Protein AF-A0A4D4KIH5-F1 (afdb_monomer)

Foldseek 3Di:
DDAPLLLLLLQVLQCLQCVVVDPALLRSLLQEAQDPPHDGSRHVVSLLVRLLVVQLVVVVVVPDDSVVSNCCCPVDCNVLQSLVVSCCPVQVVDLVSQLVVSLCSQDPDPDVVSVVVSLVSSCVRRNDVGDGLVRDDPVRSSSNSSSNSVNSNVVSVVSVVVSVVVVVVVVVD

Sequence (173 aa):
MGGWGGDIITLYGEWRRDSDSYSSGYTYCEDKFAKIGVDSTFGFNDLLEDADGYLISERVRGGQDIVTAVRNHYRGSGGLTRIGDFLTKRFSGLASTATDMARNMLTMSDDPTIALGRAKLIYGIAGYDTLLPEMLPADKLTEFCRGFADSLLARAGQEGLKKATYLANQRRT

pLDDT: mean 92.87, std 8.28, range [51.84, 98.81]

Solvent-accessible surface area (backbone atoms only — not comparable to full-atom values): 9066 Å² total; per-residue (Å²): 131,67,55,66,66,33,28,54,42,36,34,51,14,47,45,62,58,48,40,94,81,44,98,40,45,26,59,44,21,62,65,29,48,46,24,84,96,39,88,45,73,31,19,39,64,54,53,49,51,32,22,48,51,50,56,34,49,54,39,34,76,71,70,42,54,67,70,57,28,50,49,51,38,65,74,48,69,40,74,57,41,36,55,44,50,32,40,35,72,76,27,73,65,37,50,67,50,34,18,53,52,46,45,44,66,58,55,55,65,90,46,65,67,57,39,52,51,49,52,52,46,23,32,72,64,37,38,84,88,52,80,51,64,79,71,46,60,71,65,58,50,46,38,25,24,41,17,46,17,53,38,53,53,50,51,23,52,51,41,49,54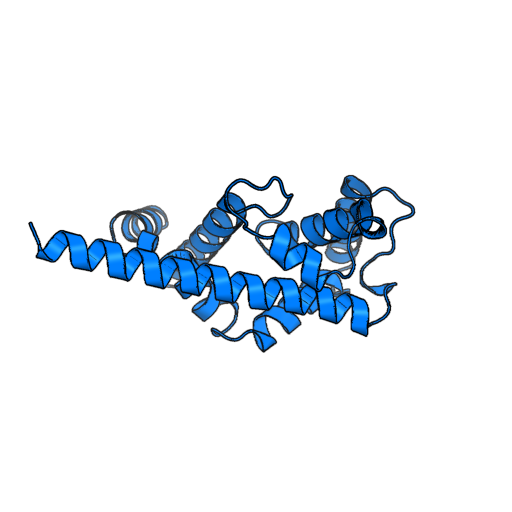,51,41,52,52,54,57,55,54,65,74,74,111

Secondary structure (DSSP, 8-state):
--THHHHHHHHHHHHHHHGGG-S-HHHHHHHHTT-TT---TT-HHHHHHHHHHHHHHHHHHTT--HHHHHHHHHHSGGGGTHHHHHHHHHHTT-HHHHHHHHHHHHH--SSHHHHHHHHHHHHHHH-TTSPPGGGS-HHHHHHHHHHHHHHHHHHHHHHHHHHHHHHHHHT--

InterPro domains:
  IPR059823 YkzU-like domain [PF27189] (1-159)

Mean predicted aligned error: 4.14 Å

Nearest PDB structures (foldseek):
  3k9i-assembly1_A-2  TM=2.296E-01  e=5.239E+00  Halalkalibacterium halodurans

Structure (mmCIF, N/CA/C/O backbone):
data_AF-A0A4D4KIH5-F1
#
_entry.id   AF-A0A4D4KIH5-F1
#
loop_
_atom_site.group_PDB
_atom_site.id
_atom_site.type_symbol
_atom_site.label_atom_id
_atom_site.label_alt_id
_atom_site.label_comp_id
_atom_site.label_asym_id
_atom_site.label_entity_id
_atom_site.label_seq_id
_atom_site.pdbx_PDB_ins_code
_atom_site.Cartn_x
_atom_site.Cartn_y
_atom_site.Cartn_z
_atom_site.occupancy
_atom_site.B_iso_or_equiv
_atom_site.auth_seq_id
_atom_site.auth_comp_id
_atom_site.auth_asym_id
_atom_site.auth_atom_id
_atom_site.pdbx_PDB_model_num
ATOM 1 N N . MET A 1 1 ? 11.171 -7.269 8.419 1.00 53.88 1 MET A N 1
ATOM 2 C CA . MET A 1 1 ? 10.121 -6.464 7.762 1.00 53.88 1 MET A CA 1
ATOM 3 C C . MET A 1 1 ? 8.859 -7.297 7.718 1.00 53.88 1 MET A C 1
ATOM 5 O O . MET A 1 1 ? 8.983 -8.495 7.505 1.00 53.88 1 MET A O 1
ATOM 9 N N . GLY A 1 2 ? 7.707 -6.704 8.011 1.00 70.00 2 GLY A N 1
ATOM 10 C CA . GLY A 1 2 ? 6.413 -7.386 8.055 1.00 70.00 2 GLY A CA 1
ATOM 11 C C . GLY A 1 2 ? 5.270 -6.375 7.970 1.00 70.00 2 GLY A C 1
ATOM 12 O O . GLY A 1 2 ? 5.502 -5.180 8.185 1.00 70.00 2 GLY A O 1
ATOM 13 N N . GLY A 1 3 ? 4.081 -6.866 7.627 1.00 90.19 3 GLY A N 1
ATOM 14 C CA . GLY A 1 3 ? 2.914 -6.068 7.255 1.00 90.19 3 GLY A CA 1
ATOM 15 C C . GLY A 1 3 ? 3.125 -5.241 5.983 1.00 90.19 3 GLY A C 1
ATOM 16 O O . GLY A 1 3 ? 4.080 -5.491 5.247 1.00 90.19 3 GLY A O 1
ATOM 17 N N . TRP A 1 4 ? 2.342 -4.173 5.806 1.00 95.69 4 TRP A N 1
ATOM 18 C CA . TRP A 1 4 ? 2.236 -3.408 4.548 1.00 95.69 4 TRP A CA 1
ATOM 19 C C . TRP A 1 4 ? 3.567 -2.999 3.915 1.00 95.69 4 TRP A C 1
ATOM 21 O O . TRP A 1 4 ? 3.686 -2.890 2.696 1.00 95.69 4 TRP A O 1
ATOM 31 N N . GLY A 1 5 ? 4.580 -2.729 4.746 1.00 95.31 5 GLY A N 1
ATOM 32 C CA . GLY A 1 5 ? 5.910 -2.353 4.281 1.00 95.31 5 GLY A CA 1
ATOM 33 C C . GLY A 1 5 ? 6.683 -3.522 3.666 1.00 95.31 5 GLY A C 1
ATOM 34 O O . GLY A 1 5 ? 7.439 -3.324 2.724 1.00 95.31 5 GLY A O 1
ATOM 35 N N . GLY A 1 6 ? 6.493 -4.738 4.178 1.00 96.00 6 GLY A N 1
ATOM 36 C CA . GLY A 1 6 ? 6.977 -5.962 3.545 1.00 96.00 6 GLY A CA 1
ATOM 37 C C . GLY A 1 6 ? 6.173 -6.304 2.293 1.00 96.00 6 GLY A C 1
ATOM 38 O O . GLY A 1 6 ? 6.772 -6.609 1.265 1.00 96.00 6 GLY A O 1
ATOM 39 N N . ASP A 1 7 ? 4.851 -6.165 2.350 1.00 97.56 7 ASP A N 1
ATOM 40 C CA . ASP A 1 7 ? 3.975 -6.567 1.246 1.00 97.56 7 ASP A CA 1
ATOM 41 C C . ASP A 1 7 ? 4.114 -5.648 0.024 1.00 97.56 7 ASP A C 1
ATOM 43 O O . ASP A 1 7 ? 4.100 -6.103 -1.117 1.00 97.56 7 ASP A O 1
ATOM 47 N N . ILE A 1 8 ? 4.385 -4.352 0.219 1.00 98.06 8 ILE A N 1
ATOM 48 C CA . ILE A 1 8 ? 4.721 -3.470 -0.909 1.00 98.06 8 ILE A CA 1
ATOM 49 C C . ILE A 1 8 ? 6.084 -3.807 -1.538 1.00 98.06 8 ILE A C 1
ATOM 51 O O . ILE A 1 8 ? 6.269 -3.625 -2.741 1.00 98.06 8 ILE A O 1
ATOM 55 N N . ILE A 1 9 ? 7.039 -4.320 -0.753 1.00 98.19 9 ILE A N 1
ATOM 56 C CA . ILE A 1 9 ? 8.345 -4.768 -1.260 1.00 98.19 9 ILE A CA 1
ATOM 57 C C . ILE A 1 9 ? 8.183 -6.048 -2.084 1.00 98.19 9 ILE A C 1
ATOM 59 O O . ILE A 1 9 ? 8.779 -6.162 -3.157 1.00 98.19 9 ILE A O 1
ATOM 63 N N . THR A 1 10 ? 7.384 -7.006 -1.608 1.00 97.88 10 THR A N 1
ATOM 64 C CA . THR A 1 10 ? 7.116 -8.241 -2.356 1.00 97.88 10 THR A CA 1
ATOM 65 C C . THR A 1 10 ? 6.300 -7.948 -3.610 1.00 97.88 10 THR A C 1
ATOM 67 O O . THR A 1 10 ? 6.662 -8.465 -4.662 1.00 97.88 10 THR A O 1
ATOM 70 N N . LEU A 1 11 ? 5.314 -7.041 -3.549 1.00 98.56 11 LEU A N 1
ATOM 71 C CA . LEU A 1 11 ? 4.543 -6.589 -4.715 1.00 98.56 11 LEU A CA 1
ATOM 72 C C . LEU A 1 11 ? 5.429 -5.896 -5.754 1.00 98.56 11 LEU A C 1
ATOM 74 O O . LEU A 1 11 ? 5.260 -6.106 -6.952 1.00 98.56 11 LEU A O 1
ATOM 78 N N . TYR A 1 12 ? 6.393 -5.082 -5.315 1.00 98.62 12 TYR A N 1
ATOM 79 C CA . TYR A 1 12 ? 7.391 -4.513 -6.218 1.00 98.62 12 TYR A CA 1
ATOM 80 C C . TYR A 1 12 ? 8.199 -5.618 -6.907 1.00 98.62 12 TYR A C 1
ATOM 82 O O . TYR A 1 12 ? 8.372 -5.578 -8.124 1.00 98.62 12 TYR A O 1
ATOM 90 N N . GLY A 1 13 ? 8.669 -6.616 -6.151 1.00 98.25 13 GLY A N 1
ATOM 91 C CA . GLY A 1 13 ? 9.338 -7.784 -6.724 1.00 98.25 13 GLY A CA 1
ATOM 92 C C . GLY A 1 13 ? 8.447 -8.503 -7.739 1.00 98.25 13 GLY A C 1
ATOM 93 O O . GLY A 1 13 ? 8.884 -8.787 -8.850 1.00 98.25 13 GLY A O 1
ATOM 94 N N . GLU A 1 14 ? 7.177 -8.717 -7.399 1.00 98.25 14 GLU A N 1
ATOM 95 C CA . GLU A 1 14 ? 6.178 -9.341 -8.268 1.00 98.25 14 GLU A CA 1
ATOM 96 C C . GLU A 1 14 ? 6.027 -8.568 -9.588 1.00 98.25 14 GLU A C 1
ATOM 98 O O . GLU A 1 14 ? 6.131 -9.145 -10.670 1.00 98.25 14 GLU A O 1
ATOM 103 N N . TRP A 1 15 ? 5.913 -7.238 -9.508 1.00 98.50 15 TRP A N 1
ATOM 104 C CA . TRP A 1 15 ? 5.883 -6.365 -10.678 1.00 98.50 15 TRP A CA 1
ATOM 105 C C . TRP A 1 15 ? 7.145 -6.492 -11.527 1.00 98.50 15 TRP A C 1
ATOM 107 O O . TRP A 1 15 ? 7.050 -6.560 -12.750 1.00 98.50 15 TRP A O 1
ATOM 117 N N . ARG A 1 16 ? 8.335 -6.521 -10.916 1.00 97.69 16 ARG A N 1
ATOM 118 C CA . ARG A 1 16 ? 9.585 -6.645 -11.676 1.00 97.69 16 ARG A CA 1
ATOM 119 C C . ARG A 1 16 ? 9.674 -7.973 -12.418 1.00 97.69 16 ARG A C 1
ATOM 121 O O . ARG A 1 16 ? 10.056 -7.958 -13.588 1.00 97.69 16 ARG A O 1
ATOM 128 N N . ARG A 1 17 ? 9.271 -9.072 -11.774 1.00 97.19 17 ARG A N 1
ATOM 129 C CA . ARG A 1 17 ? 9.182 -10.405 -12.390 1.00 97.19 17 ARG A CA 1
ATOM 130 C C . ARG A 1 17 ? 8.258 -10.397 -13.608 1.00 97.19 17 ARG A C 1
ATOM 132 O O . ARG A 1 17 ? 8.594 -10.974 -14.634 1.00 97.19 17 ARG A O 1
ATOM 139 N N . ASP A 1 18 ? 7.127 -9.708 -13.499 1.00 96.88 18 ASP A N 1
ATOM 140 C CA . ASP A 1 18 ? 6.080 -9.707 -14.523 1.00 96.88 18 ASP A CA 1
ATOM 141 C C . ASP A 1 18 ? 6.207 -8.527 -15.514 1.00 96.88 18 ASP A C 1
ATOM 143 O O . ASP A 1 18 ? 5.351 -8.350 -16.381 1.00 96.88 18 ASP A O 1
ATOM 147 N N . SER A 1 19 ? 7.251 -7.695 -15.392 1.00 92.25 19 SER A N 1
ATOM 148 C CA . SER A 1 19 ? 7.288 -6.353 -15.999 1.00 92.25 19 SER A CA 1
ATOM 149 C C . SER A 1 19 ? 7.206 -6.330 -17.526 1.00 92.25 19 SER A C 1
ATOM 151 O O . SER A 1 19 ? 6.657 -5.378 -18.073 1.00 92.25 19 SER A O 1
ATOM 153 N N . ASP A 1 20 ? 7.641 -7.390 -18.209 1.00 92.50 20 ASP A N 1
ATOM 154 C CA . ASP A 1 20 ? 7.524 -7.523 -19.669 1.00 92.50 20 ASP A CA 1
ATOM 155 C C . ASP A 1 20 ? 6.065 -7.631 -20.150 1.00 92.50 20 ASP A C 1
ATOM 157 O O . ASP A 1 20 ? 5.766 -7.359 -21.312 1.00 92.50 20 ASP A O 1
ATOM 161 N N . SER A 1 21 ? 5.141 -8.017 -19.262 1.00 94.62 21 SER A N 1
ATOM 162 C CA . SER A 1 21 ? 3.712 -8.183 -19.569 1.00 94.62 21 SER A CA 1
ATOM 163 C C . SER A 1 21 ? 2.850 -6.992 -19.144 1.00 94.62 21 SER A C 1
ATOM 165 O O . SER A 1 21 ? 1.635 -7.021 -19.338 1.00 94.62 21 SER A O 1
ATOM 167 N N . TYR A 1 22 ? 3.446 -5.943 -18.567 1.00 94.06 22 TYR A N 1
ATOM 168 C CA . TYR A 1 22 ? 2.717 -4.795 -18.031 1.00 94.06 22 TYR A CA 1
ATOM 169 C C . TYR A 1 22 ? 3.281 -3.473 -18.543 1.00 94.06 22 TYR A C 1
ATOM 171 O O . TYR A 1 22 ? 4.478 -3.211 -18.497 1.00 94.06 22 TYR A O 1
ATOM 179 N N . SER A 1 23 ? 2.389 -2.581 -18.970 1.00 91.62 23 SER A N 1
ATOM 180 C CA . SER A 1 23 ? 2.746 -1.273 -19.532 1.00 91.62 23 SER A CA 1
ATOM 181 C C . SER A 1 23 ? 3.416 -0.324 -18.535 1.00 91.62 23 SER A C 1
ATOM 183 O O . SER A 1 23 ? 4.142 0.584 -18.939 1.00 91.62 23 SER A O 1
ATOM 185 N N . SER A 1 24 ? 3.147 -0.482 -17.237 1.00 96.56 24 SER A N 1
ATOM 186 C CA . SER A 1 24 ? 3.731 0.336 -16.172 1.00 96.56 24 SER A CA 1
ATOM 187 C C . SER A 1 24 ? 3.543 -0.315 -14.801 1.00 96.56 24 SER A C 1
ATOM 189 O O . SER A 1 24 ? 2.687 -1.184 -14.626 1.00 96.56 24 SER A O 1
ATOM 191 N N . GLY A 1 25 ? 4.292 0.160 -13.801 1.00 97.75 25 GLY A N 1
ATOM 192 C CA . GLY A 1 25 ? 4.047 -0.209 -12.404 1.00 97.75 25 GLY A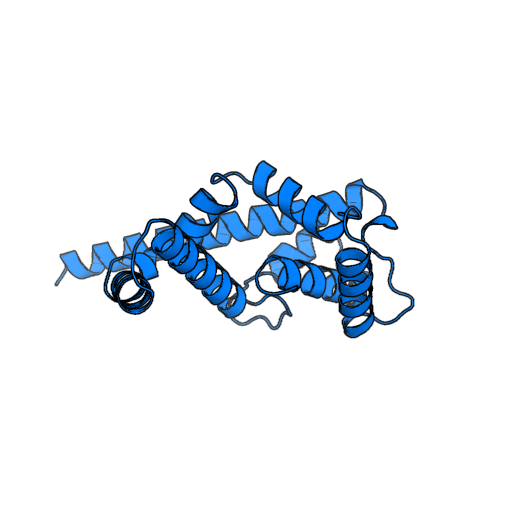 CA 1
ATOM 193 C C . GLY A 1 25 ? 2.713 0.315 -11.871 1.00 97.75 25 GLY A C 1
ATOM 194 O O . GLY A 1 25 ? 2.134 -0.299 -10.982 1.00 97.75 25 GLY A O 1
ATOM 195 N N . TYR A 1 26 ? 2.191 1.406 -12.443 1.00 98.62 26 TYR A N 1
ATOM 196 C CA . TYR A 1 26 ? 0.868 1.920 -12.093 1.00 98.62 26 TYR A CA 1
ATOM 197 C C . TYR A 1 26 ? -0.224 0.902 -12.439 1.00 98.62 26 TYR A C 1
ATOM 199 O O . TYR A 1 26 ? -0.978 0.476 -11.567 1.00 98.62 26 TYR A O 1
ATOM 207 N N . THR A 1 27 ? -0.235 0.455 -13.700 1.00 98.06 27 THR A N 1
ATOM 208 C CA . THR A 1 27 ? -1.167 -0.562 -14.211 1.00 98.06 27 THR A CA 1
ATOM 209 C C . THR A 1 27 ? -1.059 -1.860 -13.413 1.00 98.06 27 THR A C 1
ATOM 211 O O . THR A 1 27 ? -2.072 -2.453 -13.059 1.00 98.06 27 THR A O 1
ATOM 214 N N . TYR A 1 28 ? 0.165 -2.267 -13.057 1.00 98.38 28 TYR A N 1
ATOM 215 C CA . TYR A 1 28 ? 0.373 -3.457 -12.234 1.00 98.38 28 TYR A CA 1
ATOM 216 C C . TYR A 1 28 ? -0.347 -3.358 -10.884 1.00 98.38 28 TYR A C 1
ATOM 218 O O . TYR A 1 28 ? -1.073 -4.272 -10.499 1.00 98.38 28 TYR A O 1
ATOM 226 N N . CYS A 1 29 ? -0.203 -2.233 -10.179 1.00 98.56 29 CYS A N 1
ATOM 227 C CA . CYS A 1 29 ? -0.902 -2.010 -8.916 1.00 98.56 29 CYS A CA 1
ATOM 228 C C . CYS A 1 29 ? -2.431 -2.024 -9.088 1.00 98.56 29 CYS A C 1
ATOM 230 O O . CYS A 1 29 ? -3.117 -2.647 -8.282 1.00 98.56 29 CYS A O 1
ATOM 232 N N . GLU A 1 30 ? -2.984 -1.409 -10.137 1.00 97.81 30 GLU A N 1
ATOM 233 C CA . GLU A 1 30 ? -4.440 -1.426 -10.371 1.00 97.81 30 GLU A CA 1
ATOM 234 C C . GLU A 1 30 ? -5.014 -2.843 -10.539 1.00 97.81 30 GLU A C 1
ATOM 236 O O . GLU A 1 30 ? -6.120 -3.147 -10.052 1.00 97.81 30 GLU A O 1
ATOM 241 N N . ASP A 1 31 ? -4.247 -3.704 -11.208 1.00 97.62 31 ASP A N 1
ATOM 242 C CA . ASP A 1 31 ? -4.642 -5.067 -11.546 1.00 97.62 31 ASP A CA 1
ATOM 243 C C . ASP A 1 31 ? -4.390 -6.061 -10.410 1.00 97.62 31 ASP A C 1
ATOM 245 O O . ASP A 1 31 ? -5.194 -6.977 -10.214 1.00 97.62 31 ASP A O 1
ATOM 249 N N . LYS A 1 32 ? -3.306 -5.880 -9.648 1.00 98.06 32 LYS A N 1
ATOM 250 C CA . LYS A 1 32 ? -2.806 -6.871 -8.684 1.00 98.06 32 LYS A CA 1
ATOM 251 C C . LYS A 1 32 ? -2.998 -6.473 -7.225 1.00 98.06 32 LYS A C 1
ATOM 253 O O . LYS A 1 32 ? -3.441 -7.301 -6.430 1.00 98.06 32 LYS A O 1
ATOM 258 N N . PHE A 1 33 ? -2.738 -5.215 -6.861 1.00 98.31 33 PHE A N 1
ATOM 259 C CA . PHE A 1 33 ? -2.753 -4.806 -5.456 1.00 98.31 33 PHE A CA 1
ATOM 260 C C . PHE A 1 33 ? -4.159 -4.889 -4.858 1.00 98.31 33 PHE A C 1
ATOM 262 O O . PHE A 1 33 ? -5.116 -4.246 -5.321 1.00 98.31 33 PHE A O 1
ATOM 269 N N . ALA A 1 34 ? -4.270 -5.683 -3.791 1.00 97.00 34 ALA A N 1
ATOM 270 C CA . ALA A 1 34 ? -5.478 -5.863 -3.000 1.00 97.00 34 ALA A CA 1
ATOM 271 C C . ALA A 1 34 ? -6.743 -6.078 -3.851 1.00 97.00 34 ALA A C 1
ATOM 273 O O . ALA A 1 34 ? -7.830 -5.586 -3.527 1.00 97.00 34 ALA A O 1
ATOM 274 N N . LYS A 1 35 ? -6.612 -6.743 -5.002 1.00 94.69 35 LYS A N 1
ATOM 275 C CA . LYS A 1 35 ? -7.721 -6.994 -5.919 1.00 94.69 35 LYS A CA 1
ATOM 276 C C . LYS A 1 35 ? -8.386 -8.315 -5.534 1.00 94.69 35 LYS A C 1
ATOM 278 O O . LYS A 1 35 ? -7.738 -9.346 -5.400 1.00 94.69 35 LYS A O 1
ATOM 283 N N . ILE A 1 36 ? -9.700 -8.286 -5.317 1.00 90.00 36 ILE A N 1
ATOM 284 C CA . ILE A 1 36 ? -10.448 -9.479 -4.897 1.00 90.00 36 ILE A CA 1
ATOM 285 C C . ILE A 1 36 ? -10.405 -10.529 -6.011 1.00 90.00 36 ILE A C 1
ATOM 287 O O . ILE A 1 36 ? -10.754 -10.229 -7.151 1.00 90.00 36 ILE A O 1
ATOM 291 N N . GLY A 1 37 ? -10.034 -11.760 -5.653 1.00 90.88 37 GLY A N 1
ATOM 292 C CA . GLY A 1 37 ? -9.982 -12.894 -6.580 1.00 90.88 37 GLY A CA 1
ATOM 293 C C . GLY A 1 37 ? -8.761 -12.905 -7.501 1.00 90.88 37 GLY A C 1
ATOM 294 O O . GLY A 1 37 ? -8.712 -13.732 -8.407 1.00 90.88 37 GLY A O 1
ATOM 295 N N . VAL A 1 38 ? -7.796 -12.011 -7.281 1.00 95.69 38 VAL A N 1
ATOM 296 C CA . VAL A 1 38 ? -6.523 -11.988 -8.004 1.00 95.69 38 VAL A CA 1
ATOM 297 C C . VAL A 1 38 ? -5.415 -12.442 -7.068 1.00 95.69 38 VAL A C 1
ATOM 299 O O . VAL A 1 38 ? -5.326 -11.970 -5.936 1.00 95.69 38 VAL A O 1
ATOM 302 N N . ASP A 1 39 ? -4.586 -13.359 -7.557 1.00 95.38 39 ASP A N 1
ATOM 303 C CA . ASP A 1 39 ? -3.384 -13.800 -6.857 1.00 95.38 39 ASP A CA 1
ATOM 304 C C . ASP A 1 39 ? -2.285 -12.732 -6.963 1.00 95.38 39 ASP A C 1
ATOM 306 O O . ASP A 1 39 ? -1.967 -12.254 -8.063 1.00 95.38 39 ASP A O 1
ATOM 310 N N . SER A 1 40 ? -1.760 -12.330 -5.808 1.00 97.44 40 SER A N 1
ATOM 311 C CA . SER A 1 40 ? -0.699 -11.336 -5.658 1.00 97.44 40 SER A CA 1
ATOM 312 C C . SER A 1 40 ? -0.027 -11.494 -4.299 1.00 97.44 40 SER A C 1
ATOM 314 O O . SER A 1 40 ? -0.668 -11.893 -3.328 1.00 97.44 40 SER A O 1
ATOM 316 N N . THR A 1 41 ? 1.248 -11.116 -4.209 1.00 97.50 41 THR A N 1
ATOM 317 C CA . THR A 1 41 ? 1.986 -11.086 -2.939 1.00 97.50 41 THR A CA 1
ATOM 318 C C . THR A 1 41 ? 1.511 -9.992 -1.984 1.00 97.50 41 THR A C 1
ATOM 320 O O . THR A 1 41 ? 1.941 -9.982 -0.838 1.00 97.50 41 THR A O 1
ATOM 323 N N . PHE A 1 42 ? 0.684 -9.055 -2.460 1.00 97.81 42 PHE A N 1
ATOM 324 C CA . PHE A 1 42 ? -0.033 -8.093 -1.625 1.00 97.81 42 PHE A CA 1
ATOM 325 C C . PHE A 1 42 ? -1.523 -8.122 -1.982 1.00 97.81 42 PHE A C 1
ATOM 327 O O . PHE A 1 42 ? -2.074 -7.219 -2.629 1.00 97.81 42 PHE A O 1
ATOM 334 N N . GLY A 1 43 ? -2.162 -9.224 -1.601 1.00 97.50 43 GLY A N 1
ATOM 335 C CA . GLY A 1 43 ? -3.553 -9.525 -1.880 1.00 97.50 43 GLY A CA 1
ATOM 336 C C . GLY A 1 43 ? -4.531 -8.761 -0.990 1.00 97.50 43 GLY A C 1
ATOM 337 O O . GLY A 1 43 ? -4.182 -7.950 -0.132 1.00 97.50 43 GLY A O 1
ATOM 338 N N . PHE A 1 44 ? -5.827 -8.995 -1.225 1.00 96.19 44 PHE A N 1
ATOM 339 C CA . PHE A 1 44 ? -6.874 -8.283 -0.487 1.00 96.19 44 PHE A CA 1
ATOM 340 C C . PHE A 1 44 ? -6.877 -8.644 1.001 1.00 96.19 44 PHE A C 1
ATOM 342 O O . PHE A 1 44 ? -7.062 -7.754 1.821 1.00 96.19 44 PHE A O 1
ATOM 349 N N . ASN A 1 45 ? -6.663 -9.918 1.347 1.00 95.31 45 ASN A N 1
ATOM 350 C CA . ASN A 1 45 ? -6.625 -10.351 2.745 1.00 95.31 45 ASN A CA 1
ATOM 351 C C . ASN A 1 45 ? -5.431 -9.744 3.486 1.00 95.31 45 ASN A C 1
ATOM 353 O O . ASN A 1 45 ? -5.633 -9.249 4.589 1.00 95.31 45 ASN A O 1
ATOM 357 N N . ASP A 1 46 ? -4.259 -9.674 2.850 1.00 97.06 46 ASP A N 1
ATOM 358 C CA . ASP A 1 46 ? -3.067 -9.039 3.426 1.00 97.06 46 ASP A CA 1
ATOM 359 C C . ASP A 1 46 ? -3.347 -7.566 3.767 1.00 97.06 46 ASP A C 1
ATOM 361 O O . ASP A 1 46 ? -3.090 -7.119 4.881 1.00 97.06 46 ASP A O 1
ATOM 365 N N . LEU A 1 47 ? -4.020 -6.824 2.871 1.00 97.38 47 LEU A N 1
ATOM 366 C CA . LEU A 1 47 ? -4.448 -5.449 3.162 1.00 97.38 47 LEU A CA 1
ATOM 367 C C . LEU A 1 47 ? -5.398 -5.361 4.373 1.00 97.38 47 LEU A C 1
ATOM 369 O O . LEU A 1 47 ? -5.326 -4.393 5.133 1.00 97.38 47 LEU A O 1
ATOM 373 N N . LEU A 1 48 ? -6.313 -6.322 4.553 1.00 95.19 48 LEU A N 1
ATOM 374 C CA . LEU A 1 48 ? -7.182 -6.338 5.737 1.00 95.19 48 LEU A CA 1
ATOM 375 C C . LEU A 1 48 ? -6.370 -6.625 7.002 1.00 95.19 48 LEU A C 1
ATOM 377 O O . LEU A 1 48 ? -6.566 -5.942 8.003 1.00 95.19 48 LEU A O 1
ATOM 381 N N . GLU A 1 49 ? -5.463 -7.600 6.951 1.00 95.44 49 GLU A N 1
ATOM 382 C CA . GLU A 1 49 ? -4.59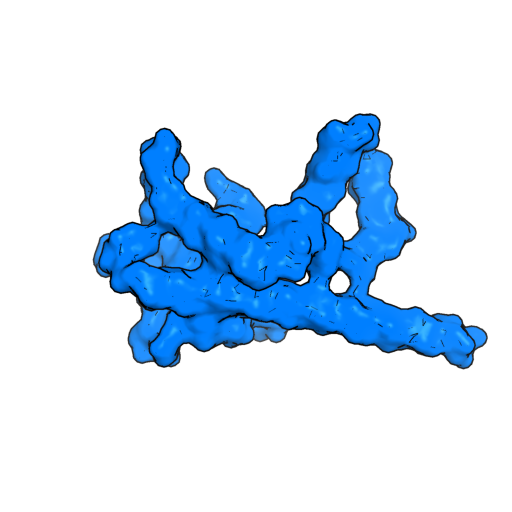6 -7.977 8.069 1.00 95.44 49 GLU A CA 1
ATOM 383 C C . GLU A 1 49 ? -3.694 -6.814 8.498 1.00 95.44 49 GLU A C 1
ATOM 385 O O . GLU A 1 49 ? -3.585 -6.517 9.690 1.00 95.44 49 GLU A O 1
ATOM 390 N N . ASP A 1 50 ? -3.138 -6.083 7.536 1.00 97.06 50 ASP A N 1
ATOM 391 C CA . ASP A 1 50 ? -2.357 -4.872 7.764 1.00 97.06 50 ASP A CA 1
ATOM 392 C C . ASP A 1 50 ? -3.159 -3.744 8.395 1.00 97.06 50 ASP A C 1
ATOM 394 O O . ASP A 1 50 ? -2.713 -3.105 9.358 1.00 97.06 50 ASP A O 1
ATOM 398 N N . ALA A 1 51 ? -4.347 -3.483 7.845 1.00 96.31 51 ALA A N 1
ATOM 399 C CA . ALA A 1 51 ? -5.242 -2.459 8.351 1.00 96.31 51 ALA A CA 1
ATOM 400 C C . ALA A 1 51 ? -5.649 -2.772 9.795 1.00 96.31 51 ALA A C 1
ATOM 402 O O . ALA A 1 51 ? -5.545 -1.913 10.675 1.00 96.31 51 ALA A O 1
ATOM 403 N N . ASP A 1 52 ? -6.058 -4.011 10.058 1.00 94.94 52 ASP A N 1
ATOM 404 C CA . ASP A 1 52 ? -6.486 -4.466 11.376 1.00 94.94 52 ASP A CA 1
ATOM 405 C C . ASP A 1 52 ? -5.324 -4.426 12.366 1.00 94.94 52 ASP A C 1
ATOM 407 O O . ASP A 1 52 ? -5.459 -3.852 13.452 1.00 94.94 52 ASP A O 1
ATOM 411 N N . GLY A 1 53 ? -4.165 -4.961 11.973 1.00 94.94 53 GLY A N 1
ATOM 412 C CA . GLY A 1 53 ? -2.940 -4.954 12.764 1.00 94.94 53 GLY A CA 1
ATOM 413 C C . GLY A 1 53 ? -2.559 -3.540 13.185 1.00 94.94 53 GLY A C 1
ATOM 414 O O . GLY A 1 53 ? -2.449 -3.261 14.381 1.00 94.94 53 GLY A O 1
ATOM 415 N N . TYR A 1 54 ? -2.466 -2.611 12.231 1.00 95.75 54 TYR A N 1
ATOM 416 C CA . TYR A 1 54 ? -2.168 -1.211 12.524 1.00 95.75 54 TYR A CA 1
ATOM 417 C C . TYR A 1 54 ? -3.214 -0.581 13.453 1.00 95.75 54 TYR A C 1
ATOM 419 O O . TYR A 1 54 ? -2.871 0.018 14.473 1.00 95.75 54 TYR A O 1
ATOM 427 N N . LEU A 1 55 ? -4.505 -0.725 13.145 1.00 94.88 55 LEU A N 1
ATOM 428 C CA . LEU A 1 55 ? -5.575 -0.091 13.916 1.00 94.88 55 LEU A CA 1
ATOM 429 C C . LEU A 1 55 ? -5.696 -0.651 15.339 1.00 94.88 55 LEU A C 1
ATOM 431 O O . LEU A 1 55 ? -6.071 0.084 16.258 1.00 94.88 55 LEU A O 1
ATOM 435 N N . ILE A 1 56 ? -5.434 -1.941 15.539 1.00 94.62 56 ILE A N 1
ATOM 436 C CA . ILE A 1 56 ? -5.385 -2.565 16.865 1.00 94.62 56 ILE A CA 1
ATOM 437 C C . ILE A 1 56 ? -4.153 -2.062 17.619 1.00 94.62 56 ILE A C 1
ATOM 439 O O . ILE A 1 56 ? -4.292 -1.618 18.760 1.00 94.62 56 ILE A O 1
ATOM 443 N N . SER A 1 57 ? -2.979 -2.034 16.981 1.00 94.69 57 SER A N 1
ATOM 444 C CA . SER A 1 57 ? -1.754 -1.500 17.582 1.00 94.69 57 SER A CA 1
ATOM 445 C C . SER A 1 57 ? -1.904 -0.042 18.019 1.00 94.69 57 SER A C 1
ATOM 447 O O . SER A 1 57 ? -1.486 0.300 19.123 1.00 94.69 57 SER A O 1
ATOM 449 N N . GLU A 1 58 ? -2.566 0.808 17.229 1.00 94.88 58 GLU A N 1
ATOM 450 C CA . GLU A 1 58 ? -2.846 2.201 17.609 1.00 94.88 58 GLU A CA 1
ATOM 451 C C . GLU A 1 58 ? -3.699 2.302 18.882 1.00 94.88 58 GLU A C 1
ATOM 453 O O . GLU A 1 58 ? -3.449 3.155 19.734 1.00 94.88 58 GLU A O 1
ATOM 458 N N . ARG A 1 59 ? -4.696 1.422 19.043 1.00 93.56 59 ARG A N 1
ATOM 459 C CA . ARG A 1 59 ? -5.537 1.378 20.250 1.00 93.56 59 ARG A CA 1
ATOM 460 C C . ARG A 1 59 ? -4.749 0.925 21.474 1.00 93.56 59 ARG A C 1
ATOM 462 O O . ARG A 1 59 ? -4.902 1.514 22.542 1.00 93.56 59 ARG A O 1
ATOM 469 N N . VAL A 1 60 ? -3.896 -0.086 21.309 1.00 96.56 60 VAL A N 1
ATOM 470 C CA . VAL A 1 60 ? -3.026 -0.580 22.384 1.00 96.56 60 VAL A CA 1
ATOM 471 C C . VAL A 1 60 ? -2.021 0.487 22.801 1.00 96.56 60 VAL A C 1
ATOM 473 O O . VAL A 1 60 ? -1.866 0.759 23.988 1.00 96.56 60 VAL A O 1
ATOM 476 N N . ARG A 1 61 ? -1.407 1.179 21.836 1.00 95.31 61 ARG A N 1
ATOM 477 C CA . ARG A 1 61 ? -0.524 2.322 22.104 1.00 95.31 61 ARG A CA 1
ATOM 478 C C . ARG A 1 61 ? -1.254 3.458 22.828 1.00 95.31 61 ARG A C 1
ATOM 480 O O . ARG A 1 61 ? -0.646 4.161 23.626 1.00 95.31 61 ARG A O 1
ATOM 487 N N . GLY A 1 62 ? -2.555 3.609 22.580 1.00 94.81 62 GLY A N 1
ATOM 488 C CA . GLY A 1 62 ? -3.449 4.516 23.303 1.00 94.81 62 GLY A CA 1
ATOM 489 C C . GLY A 1 62 ? -3.863 4.050 24.707 1.00 94.81 62 GLY A C 1
ATOM 490 O O . GLY A 1 62 ? -4.679 4.720 25.332 1.00 94.81 62 GLY A O 1
ATOM 491 N N . GLY A 1 63 ? -3.336 2.926 25.206 1.00 95.25 63 GLY A N 1
ATOM 492 C CA . GLY A 1 63 ? -3.545 2.443 26.574 1.00 95.25 63 GLY A CA 1
ATOM 493 C C . GLY A 1 63 ? -4.612 1.357 26.738 1.00 95.25 63 GLY A C 1
ATOM 494 O O . GLY A 1 63 ? -4.893 0.964 27.868 1.00 95.25 63 GLY A O 1
ATOM 495 N N . GLN A 1 64 ? -5.214 0.853 25.655 1.00 95.69 64 GLN A N 1
ATOM 496 C CA . GLN A 1 64 ? -6.096 -0.318 25.747 1.00 95.69 64 GLN A CA 1
ATOM 497 C C . GLN A 1 64 ? -5.282 -1.606 25.913 1.00 95.69 64 GLN A C 1
ATOM 499 O O . GLN A 1 64 ? -4.223 -1.763 25.308 1.00 95.69 64 GLN A O 1
ATOM 504 N N . ASP A 1 65 ? -5.799 -2.574 26.670 1.00 96.56 65 ASP A N 1
ATOM 505 C CA . ASP A 1 65 ? -5.248 -3.926 26.623 1.00 96.56 65 ASP A CA 1
ATOM 506 C C . ASP A 1 65 ? -5.567 -4.598 25.273 1.00 96.56 65 ASP A C 1
ATOM 508 O O . ASP A 1 65 ? -6.556 -4.272 24.605 1.00 96.56 65 ASP A O 1
ATOM 512 N N . ILE A 1 66 ? -4.728 -5.555 24.867 1.00 94.62 66 ILE A N 1
ATOM 513 C CA . ILE A 1 66 ? -4.836 -6.209 23.555 1.00 94.62 66 ILE A CA 1
ATOM 514 C C . ILE A 1 66 ? -6.168 -6.947 23.364 1.00 94.62 66 ILE A C 1
ATOM 516 O O . ILE A 1 66 ? -6.743 -6.900 22.277 1.00 94.62 66 ILE A O 1
ATOM 520 N N . VAL A 1 67 ? -6.706 -7.586 24.409 1.00 94.56 67 VAL A N 1
ATOM 521 C CA . VAL A 1 67 ? -7.956 -8.357 24.317 1.00 94.56 67 VAL A CA 1
ATOM 522 C C . VAL A 1 67 ? -9.132 -7.416 24.071 1.00 94.56 67 VAL A C 1
ATOM 524 O O . VAL A 1 67 ? -9.979 -7.683 23.215 1.00 94.56 67 VAL A O 1
ATOM 527 N N . THR A 1 68 ? -9.167 -6.291 24.781 1.00 92.44 68 THR A N 1
ATOM 528 C CA . THR A 1 68 ? -10.166 -5.240 24.590 1.00 92.44 68 THR A CA 1
ATOM 529 C C . THR A 1 68 ? -10.028 -4.577 23.225 1.00 92.44 68 THR A C 1
ATOM 531 O O . THR A 1 68 ? -11.037 -4.409 22.537 1.00 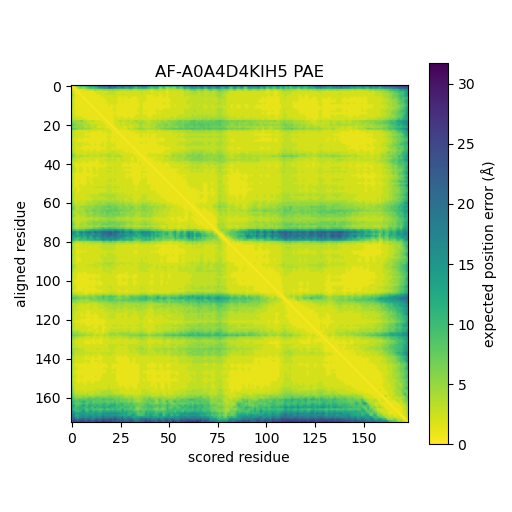92.44 68 THR A O 1
ATOM 534 N N . ALA A 1 69 ? -8.808 -4.252 22.787 1.00 92.56 69 ALA A N 1
ATOM 535 C CA . ALA A 1 69 ? -8.568 -3.634 21.484 1.00 92.56 69 ALA A CA 1
ATOM 536 C C . ALA A 1 69 ? -9.068 -4.524 20.332 1.00 92.56 69 ALA A C 1
ATOM 538 O O . ALA A 1 69 ? -9.826 -4.054 19.481 1.00 92.56 69 ALA A O 1
ATOM 539 N N . VAL A 1 70 ? -8.727 -5.818 20.354 1.00 91.81 70 VAL A N 1
ATOM 540 C CA . VAL A 1 70 ? -9.193 -6.818 19.377 1.00 91.81 70 VAL A CA 1
ATOM 541 C C . VAL A 1 70 ? -10.714 -6.957 19.419 1.00 91.81 70 VAL A C 1
ATOM 543 O O . VAL A 1 70 ? -11.384 -6.892 18.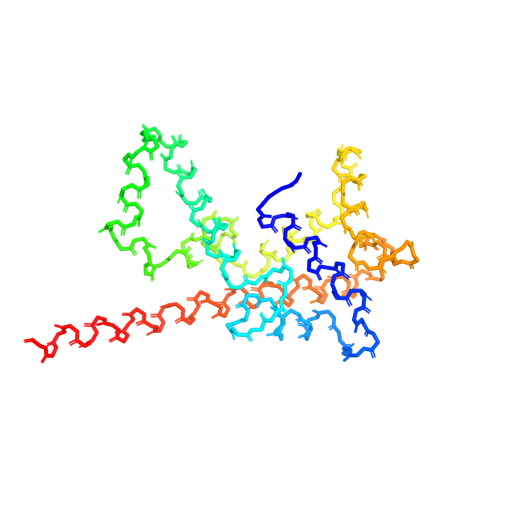387 1.00 91.81 70 VAL A O 1
ATOM 546 N N . ARG A 1 71 ? -11.296 -7.107 20.616 1.00 89.56 71 ARG A N 1
ATOM 547 C CA . ARG A 1 71 ? -12.747 -7.263 20.772 1.00 89.56 71 ARG A CA 1
ATOM 548 C C . ARG A 1 71 ? -13.505 -6.057 20.224 1.00 89.56 71 ARG A C 1
ATOM 550 O O . ARG A 1 71 ? -14.487 -6.241 19.509 1.00 89.56 71 ARG A O 1
ATOM 557 N N . ASN A 1 72 ? -13.056 -4.848 20.542 1.00 86.44 72 ASN A N 1
ATOM 558 C CA . ASN A 1 72 ? -13.679 -3.612 20.075 1.00 86.44 72 ASN A CA 1
ATOM 559 C C . ASN A 1 72 ? -13.535 -3.442 18.564 1.00 86.44 72 ASN A C 1
ATOM 561 O O . ASN A 1 72 ? -14.458 -2.956 17.910 1.00 86.44 72 ASN A O 1
ATOM 565 N N . HIS A 1 73 ? -12.395 -3.856 18.011 1.00 89.12 73 HIS A N 1
ATOM 566 C CA . HIS A 1 73 ? -12.147 -3.793 16.582 1.00 89.12 73 HIS A CA 1
ATOM 567 C C . HIS A 1 73 ? -13.142 -4.659 15.789 1.00 89.12 73 HIS A C 1
ATOM 569 O O . HIS A 1 73 ? -13.773 -4.155 14.861 1.00 89.12 73 HIS A O 1
ATOM 575 N N . TYR A 1 74 ? -13.365 -5.908 16.213 1.00 85.38 74 TYR A N 1
ATOM 576 C CA . TYR A 1 74 ? -14.227 -6.846 15.482 1.00 85.38 74 TYR A CA 1
ATOM 577 C C . TYR A 1 74 ? -15.715 -6.803 15.854 1.00 85.38 74 TYR A C 1
ATOM 579 O O . TYR A 1 74 ? -16.553 -7.086 15.003 1.00 85.38 74 TYR A O 1
ATOM 587 N N . ARG A 1 75 ? -16.078 -6.475 17.103 1.00 79.81 75 ARG A N 1
ATOM 588 C CA . ARG A 1 75 ? -17.495 -6.404 17.527 1.00 79.81 75 ARG A CA 1
ATOM 589 C C . ARG A 1 75 ? -18.149 -5.047 17.258 1.00 79.81 75 ARG A C 1
ATOM 591 O O . ARG A 1 75 ? -19.370 -4.948 17.318 1.00 79.81 75 ARG A O 1
ATOM 598 N N . GLY A 1 76 ? -17.352 -4.005 17.025 1.00 67.56 76 GLY A N 1
ATOM 599 C CA . GLY A 1 76 ? -17.841 -2.671 16.686 1.00 67.56 76 GLY A CA 1
ATOM 600 C C . GLY A 1 76 ? -18.063 -2.484 15.183 1.00 67.56 76 GLY A C 1
ATOM 601 O O . GLY A 1 76 ? -18.160 -3.431 14.411 1.00 67.56 76 GLY A O 1
ATOM 602 N N . SER A 1 77 ? -18.081 -1.227 14.744 1.00 66.38 77 SER A N 1
ATOM 603 C CA . SER A 1 77 ? -18.098 -0.859 13.322 1.00 66.38 77 SER A CA 1
ATOM 604 C C . SER A 1 77 ? -16.735 -0.985 12.633 1.00 66.38 77 SER A C 1
ATOM 606 O O . SER A 1 77 ? -16.660 -0.744 11.430 1.00 66.38 77 SER A O 1
ATOM 608 N N . GLY A 1 78 ? -15.675 -1.362 13.363 1.00 66.44 78 GLY A N 1
ATOM 609 C CA . GLY A 1 78 ? -14.298 -1.382 12.859 1.00 66.44 78 GLY A CA 1
ATOM 610 C C . GLY A 1 78 ? -14.133 -2.243 11.611 1.00 66.44 78 GLY A C 1
ATOM 611 O O . GLY A 1 78 ? -13.438 -1.845 10.688 1.00 66.44 78 GLY A O 1
ATOM 612 N N . GLY A 1 79 ? -14.872 -3.351 11.518 1.00 70.69 79 GLY A N 1
ATOM 613 C CA . GLY A 1 79 ? -14.832 -4.210 10.341 1.00 70.69 79 GLY A CA 1
ATOM 614 C C . GLY A 1 79 ? -15.431 -3.612 9.060 1.00 70.69 79 GLY A C 1
ATOM 615 O O . GLY A 1 79 ? -15.169 -4.163 7.993 1.00 70.69 79 GLY A O 1
ATOM 616 N N . LEU A 1 80 ? -16.218 -2.530 9.161 1.00 78.38 80 LEU A N 1
ATOM 617 C CA . LEU A 1 80 ? -16.899 -1.850 8.046 1.00 78.38 80 LEU A CA 1
ATOM 618 C C . LEU A 1 80 ? -16.143 -0.616 7.528 1.00 78.38 80 LEU A C 1
ATOM 620 O O . LEU A 1 80 ? -16.603 0.003 6.568 1.00 78.38 80 LEU A O 1
ATOM 624 N N . THR A 1 81 ? -15.079 -0.193 8.213 1.00 88.50 81 THR A N 1
ATOM 625 C CA . THR A 1 81 ? -14.303 1.016 7.887 1.00 88.50 81 THR A CA 1
ATOM 626 C C . THR A 1 81 ? -12.799 0.799 8.004 1.00 88.50 81 THR A C 1
ATOM 628 O O . THR A 1 81 ? -12.057 1.775 8.050 1.00 88.50 81 THR A O 1
ATOM 631 N N . ARG A 1 82 ? -12.324 -0.448 8.095 1.00 92.38 82 ARG A N 1
ATOM 632 C CA . ARG A 1 82 ? -10.925 -0.751 8.430 1.00 92.38 82 ARG A CA 1
ATOM 633 C C . ARG A 1 82 ? -9.958 -0.187 7.394 1.00 92.38 82 ARG A C 1
ATOM 635 O O . ARG A 1 82 ? -8.945 0.390 7.777 1.00 92.38 82 ARG A O 1
ATOM 642 N N . ILE A 1 83 ? -10.281 -0.280 6.101 1.00 95.56 83 ILE A N 1
ATOM 643 C CA . ILE A 1 83 ? -9.400 0.212 5.035 1.00 95.56 83 ILE A CA 1
ATOM 644 C C . ILE A 1 83 ? -9.413 1.741 5.031 1.00 95.56 83 ILE A C 1
ATOM 646 O O . ILE A 1 83 ? -8.356 2.366 4.969 1.00 95.56 83 ILE A O 1
ATOM 650 N N . GLY A 1 84 ? -10.592 2.357 5.157 1.00 95.81 84 GLY A N 1
ATOM 651 C CA . GLY A 1 84 ? -10.715 3.813 5.259 1.00 95.81 84 GLY A CA 1
ATOM 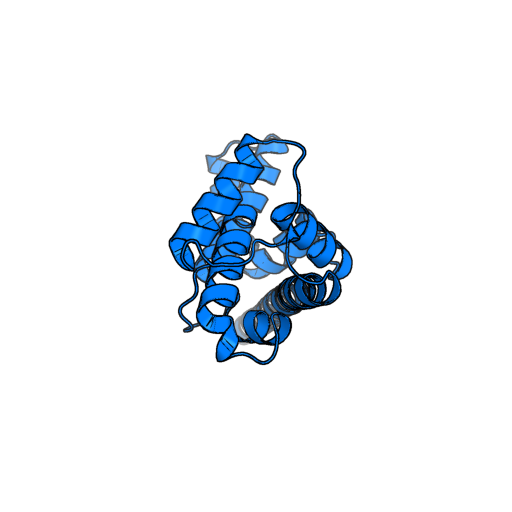652 C C . GLY A 1 84 ? -10.018 4.397 6.494 1.00 95.81 84 GLY A C 1
ATOM 653 O O . GLY A 1 84 ? -9.320 5.409 6.398 1.00 95.81 84 GLY A O 1
ATOM 654 N N . ASP A 1 85 ? -10.153 3.744 7.648 1.00 95.25 85 ASP A N 1
ATOM 655 C CA . ASP A 1 85 ? -9.524 4.148 8.907 1.00 95.25 85 ASP A CA 1
ATOM 656 C C . ASP A 1 85 ? -8.003 3.964 8.845 1.00 95.25 85 ASP A C 1
ATOM 658 O O . ASP A 1 85 ? -7.262 4.824 9.329 1.00 95.25 85 ASP A O 1
ATOM 662 N N . PHE A 1 86 ? -7.529 2.874 8.231 1.00 96.75 86 PHE A N 1
ATOM 663 C CA . PHE A 1 86 ? -6.110 2.636 7.982 1.00 96.75 86 PHE A CA 1
ATOM 664 C C . PHE A 1 86 ? -5.531 3.704 7.058 1.00 96.75 86 PHE A C 1
ATOM 666 O O . PHE A 1 86 ? -4.566 4.367 7.432 1.00 96.75 86 PHE A O 1
ATOM 673 N N . LEU A 1 87 ? -6.170 3.954 5.913 1.00 97.62 87 LEU A N 1
ATOM 674 C CA . LEU A 1 87 ? -5.790 5.015 4.983 1.00 97.62 87 LEU A CA 1
ATOM 675 C C . LEU A 1 87 ? -5.703 6.377 5.692 1.00 97.62 87 LEU A C 1
ATOM 677 O O . LEU A 1 87 ? -4.708 7.090 5.560 1.00 97.62 87 LEU A O 1
ATOM 681 N N . THR A 1 88 ? -6.715 6.716 6.490 1.00 97.00 88 THR A N 1
ATOM 682 C CA . THR A 1 88 ? -6.781 7.994 7.213 1.00 97.00 88 THR A CA 1
ATOM 683 C C . THR A 1 88 ? -5.677 8.123 8.254 1.00 97.00 88 THR A C 1
ATOM 685 O O . THR A 1 88 ? -4.987 9.135 8.303 1.00 97.00 88 THR A O 1
ATOM 688 N N . LYS A 1 89 ? -5.492 7.112 9.106 1.00 96.31 89 LYS A N 1
ATOM 689 C CA . LYS A 1 89 ? -4.561 7.206 10.237 1.00 96.31 89 LYS A CA 1
ATOM 690 C C . LYS A 1 89 ? -3.109 6.977 9.837 1.00 96.31 89 LYS A C 1
ATOM 692 O O . LYS A 1 89 ? -2.227 7.650 10.360 1.00 96.31 89 LYS A O 1
ATOM 697 N N . ARG A 1 90 ? -2.854 6.036 8.923 1.00 96.56 90 ARG A N 1
ATOM 698 C CA . ARG A 1 90 ? -1.497 5.678 8.501 1.00 96.56 90 ARG A CA 1
ATOM 699 C C . ARG A 1 90 ? -0.953 6.628 7.444 1.00 96.56 90 ARG A C 1
ATOM 701 O O . ARG A 1 90 ? 0.228 6.956 7.508 1.00 96.56 90 ARG A O 1
ATOM 708 N N . PHE A 1 91 ? -1.801 7.042 6.504 1.00 97.62 91 PHE A N 1
ATOM 709 C CA . PHE A 1 91 ? -1.417 7.807 5.315 1.00 97.62 91 PHE A CA 1
ATOM 710 C C . PHE A 1 91 ? -2.148 9.154 5.218 1.00 97.62 91 PHE A C 1
ATOM 712 O O . PHE A 1 91 ? -2.287 9.715 4.133 1.00 97.62 91 PHE A O 1
ATOM 719 N N . SER A 1 92 ? -2.658 9.672 6.337 1.00 97.38 92 SER A N 1
ATOM 720 C CA . SER A 1 92 ? -3.363 10.961 6.420 1.00 97.38 92 SER A CA 1
ATOM 721 C C . SER A 1 92 ? -4.616 11.081 5.541 1.00 97.38 92 SER A C 1
ATOM 723 O O . SER A 1 92 ? -5.145 12.177 5.382 1.00 97.38 92 SER A O 1
ATOM 725 N N . GLY A 1 93 ? -5.102 9.987 4.948 1.00 96.31 93 GLY A N 1
ATOM 726 C CA . GLY A 1 93 ? -6.201 10.029 3.982 1.00 96.31 93 GLY A CA 1
ATOM 727 C C . GLY A 1 93 ? -5.791 10.494 2.580 1.00 96.31 93 GLY A C 1
ATOM 728 O O . GLY A 1 93 ? -6.665 10.716 1.746 1.00 96.31 93 GLY A O 1
ATOM 729 N N . LEU A 1 94 ? -4.493 10.676 2.313 1.00 97.44 94 LEU A N 1
ATOM 730 C CA . LEU A 1 94 ? -3.994 11.356 1.117 1.00 97.44 94 LEU A CA 1
ATOM 731 C C . LEU A 1 94 ? -3.183 10.415 0.223 1.00 97.44 94 LEU A C 1
ATOM 733 O O . LEU A 1 94 ? -2.241 9.762 0.673 1.00 97.44 94 LEU A O 1
ATOM 737 N N . ALA A 1 95 ? -3.484 10.426 -1.079 1.00 97.44 95 ALA A N 1
ATOM 738 C CA . ALA A 1 95 ? -2.732 9.660 -2.074 1.00 97.44 95 ALA A CA 1
ATOM 739 C C . ALA A 1 95 ? -1.257 10.089 -2.156 1.00 97.44 95 ALA A C 1
ATOM 741 O O . ALA A 1 95 ? -0.375 9.248 -2.317 1.00 97.44 95 ALA A O 1
ATOM 742 N N . SER A 1 96 ? -0.965 11.385 -1.998 1.00 98.12 96 SER A N 1
ATOM 743 C CA . SER A 1 96 ? 0.411 11.898 -1.976 1.00 98.12 96 SER A CA 1
ATOM 744 C C . SER A 1 96 ? 1.212 11.313 -0.814 1.00 98.12 96 SER A C 1
ATOM 746 O O . SER A 1 96 ? 2.284 10.761 -1.029 1.00 98.12 96 SER A O 1
ATOM 748 N N . THR A 1 97 ? 0.656 11.329 0.400 1.00 98.44 97 THR A N 1
ATOM 749 C CA . THR A 1 97 ? 1.300 10.736 1.578 1.00 98.44 97 THR A CA 1
ATOM 750 C C . THR A 1 97 ? 1.497 9.229 1.416 1.00 98.44 97 THR A C 1
ATOM 752 O O . THR A 1 97 ? 2.571 8.722 1.729 1.00 98.44 97 THR A O 1
ATOM 755 N N . ALA A 1 98 ? 0.507 8.507 0.880 1.00 98.38 98 ALA A N 1
ATOM 756 C CA . ALA A 1 98 ? 0.659 7.085 0.572 1.00 98.38 98 ALA A CA 1
ATOM 757 C C . ALA A 1 98 ? 1.763 6.822 -0.468 1.00 98.38 98 ALA A C 1
ATOM 759 O O . ALA A 1 98 ? 2.572 5.916 -0.276 1.00 98.38 98 ALA A O 1
ATOM 760 N N . THR A 1 99 ? 1.850 7.651 -1.512 1.00 98.69 99 THR A N 1
ATOM 761 C CA . THR A 1 99 ? 2.899 7.581 -2.542 1.00 98.69 99 THR A CA 1
ATOM 762 C C . THR A 1 99 ? 4.286 7.798 -1.934 1.00 98.69 99 THR A C 1
ATOM 764 O O . THR A 1 99 ? 5.198 7.004 -2.171 1.00 98.69 99 THR A O 1
ATOM 767 N N . ASP A 1 100 ? 4.447 8.846 -1.123 1.00 98.31 100 ASP A N 1
ATO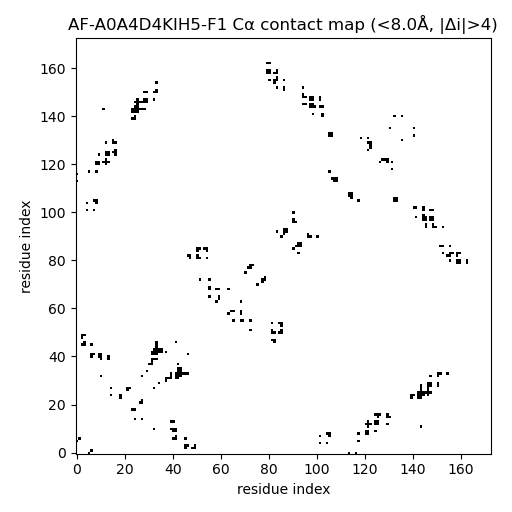M 768 C CA . ASP A 1 100 ? 5.725 9.204 -0.501 1.00 98.31 100 ASP A CA 1
ATOM 769 C C . ASP A 1 100 ? 6.182 8.131 0.489 1.00 98.31 100 ASP A C 1
ATOM 771 O O . ASP A 1 100 ? 7.348 7.738 0.502 1.00 98.31 100 ASP A O 1
ATOM 775 N N . MET A 1 101 ? 5.256 7.603 1.292 1.00 97.94 101 MET A N 1
ATOM 776 C CA . MET A 1 101 ? 5.554 6.542 2.250 1.00 97.94 101 MET A CA 1
ATOM 777 C C . MET A 1 101 ? 5.890 5.215 1.567 1.00 97.94 101 MET A C 1
ATOM 779 O O . MET A 1 101 ? 6.809 4.530 2.014 1.00 97.94 101 MET A O 1
ATOM 783 N N . ALA A 1 102 ? 5.191 4.868 0.484 1.00 98.06 102 ALA A N 1
ATOM 784 C CA . ALA A 1 102 ? 5.521 3.720 -0.355 1.00 98.06 102 ALA A CA 1
ATOM 785 C C . ALA A 1 102 ? 6.931 3.848 -0.938 1.00 98.06 102 ALA A C 1
ATOM 787 O O . ALA A 1 102 ? 7.750 2.938 -0.806 1.00 98.06 102 ALA A O 1
ATOM 788 N N . ARG A 1 103 ? 7.248 5.014 -1.515 1.00 98.00 103 ARG A N 1
ATOM 789 C CA . ARG A 1 103 ? 8.583 5.291 -2.050 1.00 98.00 103 ARG A CA 1
ATOM 790 C C . ARG A 1 103 ? 9.644 5.189 -0.959 1.00 98.00 103 ARG A C 1
ATOM 792 O O . ARG A 1 103 ? 10.643 4.511 -1.162 1.00 98.00 103 ARG A O 1
ATOM 799 N N . ASN A 1 104 ? 9.401 5.797 0.201 1.00 96.06 104 ASN A N 1
ATOM 800 C CA . ASN A 1 104 ? 10.321 5.730 1.329 1.00 96.06 104 ASN A CA 1
ATOM 801 C C . ASN A 1 104 ? 10.583 4.279 1.758 1.00 96.06 104 ASN A C 1
ATOM 803 O O . ASN A 1 104 ? 11.732 3.890 1.900 1.00 96.06 104 ASN A O 1
ATOM 807 N N . MET A 1 105 ? 9.551 3.440 1.873 1.00 95.44 105 MET A N 1
ATOM 808 C CA . MET A 1 105 ? 9.731 2.021 2.209 1.00 95.44 105 MET A CA 1
ATOM 809 C C . MET A 1 105 ? 10.613 1.281 1.187 1.00 95.44 105 MET A C 1
ATOM 811 O O . MET A 1 105 ? 11.471 0.466 1.545 1.00 95.44 105 MET A O 1
ATOM 815 N N . LEU A 1 106 ? 10.434 1.601 -0.095 1.00 97.00 106 LEU A N 1
ATOM 816 C CA . LEU A 1 106 ? 11.175 0.991 -1.194 1.00 97.00 106 LEU A CA 1
ATOM 817 C C . LEU A 1 106 ? 12.613 1.508 -1.326 1.00 97.00 106 LEU A C 1
ATOM 819 O O . LEU A 1 106 ? 13.438 0.795 -1.883 1.00 97.00 106 LEU A O 1
ATOM 823 N N . THR A 1 107 ? 12.943 2.700 -0.822 1.00 96.12 107 THR A N 1
ATOM 824 C CA . THR A 1 107 ? 14.267 3.311 -1.053 1.00 96.12 107 THR A CA 1
ATOM 825 C C . THR A 1 107 ? 15.035 3.686 0.208 1.00 96.12 107 THR A C 1
ATOM 827 O O . THR A 1 107 ? 16.202 4.047 0.097 1.00 96.12 107 THR A O 1
ATOM 830 N N . MET A 1 108 ? 14.432 3.620 1.399 1.00 91.81 108 MET A N 1
ATOM 831 C CA . MET A 1 108 ? 15.118 3.980 2.644 1.00 91.81 108 MET A CA 1
ATOM 832 C C . MET A 1 108 ? 16.381 3.136 2.829 1.00 91.81 108 MET A C 1
ATOM 834 O O . MET A 1 108 ? 16.369 1.918 2.612 1.00 91.81 108 MET A O 1
ATOM 838 N N . SER A 1 109 ? 17.471 3.799 3.193 1.00 87.75 109 SER A N 1
ATOM 839 C CA . SER A 1 109 ? 18.813 3.218 3.316 1.00 87.75 109 SER A CA 1
ATOM 840 C C . SER A 1 109 ? 19.518 3.653 4.604 1.00 87.75 109 SER A C 1
ATOM 842 O O . SER A 1 109 ? 20.733 3.531 4.718 1.00 87.75 109 SER A O 1
ATOM 844 N N . ASP A 1 110 ? 18.763 4.217 5.543 1.00 88.19 110 ASP A N 1
ATOM 845 C CA . ASP A 1 110 ? 19.217 4.631 6.869 1.00 88.19 110 ASP A CA 1
ATOM 846 C C . ASP A 1 110 ? 19.583 3.433 7.758 1.00 88.19 110 ASP A C 1
ATOM 848 O O . ASP A 1 110 ? 20.511 3.528 8.558 1.00 88.19 110 ASP A O 1
ATOM 852 N N . ASP A 1 111 ? 18.917 2.292 7.567 1.00 87.06 111 ASP A N 1
ATOM 853 C CA . ASP A 1 111 ? 19.267 1.017 8.195 1.00 87.06 111 ASP A CA 1
ATOM 854 C C . ASP A 1 111 ? 19.748 -0.008 7.142 1.00 87.06 111 ASP A C 1
ATOM 856 O O . ASP A 1 111 ? 18.947 -0.509 6.338 1.00 87.06 111 ASP A O 1
ATOM 860 N N . PRO A 1 112 ? 21.043 -0.385 7.149 1.00 89.56 112 PRO A N 1
ATOM 861 C CA . PRO A 1 112 ? 21.588 -1.403 6.251 1.00 89.56 112 PRO A CA 1
ATOM 862 C C . PRO A 1 112 ? 20.883 -2.762 6.351 1.00 89.56 112 PRO A C 1
ATOM 864 O O . PRO A 1 112 ? 20.779 -3.479 5.357 1.00 89.56 112 PRO A O 1
ATOM 867 N N . THR A 1 113 ? 20.365 -3.124 7.527 1.00 90.69 113 THR A N 1
ATOM 868 C CA . THR A 1 113 ? 19.614 -4.370 7.746 1.00 90.69 113 THR A CA 1
ATOM 869 C C . THR A 1 113 ? 18.292 -4.342 6.990 1.00 90.69 113 THR A C 1
ATOM 871 O O . THR A 1 113 ? 17.902 -5.339 6.378 1.00 90.69 113 THR A O 1
ATOM 874 N N . ILE A 1 114 ? 17.613 -3.191 6.994 1.00 88.94 114 ILE A N 1
ATOM 875 C CA . ILE A 1 114 ? 16.384 -2.983 6.224 1.00 88.94 114 ILE A CA 1
ATOM 876 C C . ILE A 1 114 ? 16.705 -3.029 4.728 1.00 88.94 114 ILE A C 1
ATOM 878 O O . ILE A 1 114 ? 16.051 -3.769 3.996 1.00 88.94 114 ILE A O 1
ATOM 882 N N . ALA A 1 115 ? 17.748 -2.333 4.272 1.00 92.12 115 ALA A N 1
ATOM 883 C CA . ALA A 1 115 ? 18.146 -2.355 2.864 1.00 92.12 115 ALA A CA 1
ATOM 884 C C . ALA A 1 115 ? 18.458 -3.783 2.364 1.00 92.12 115 ALA A C 1
ATOM 886 O O . ALA A 1 115 ? 17.924 -4.218 1.341 1.00 92.12 115 ALA A O 1
ATOM 887 N N . LEU A 1 116 ? 19.242 -4.555 3.126 1.00 92.62 116 LEU A N 1
ATOM 888 C CA . LEU A 1 116 ? 19.558 -5.952 2.804 1.00 92.62 116 LEU A CA 1
ATOM 889 C C . LEU A 1 116 ? 18.320 -6.854 2.832 1.00 92.62 116 LEU A C 1
ATOM 891 O O . LEU A 1 116 ? 18.149 -7.706 1.959 1.00 92.62 116 LEU A O 1
ATOM 895 N N . GLY A 1 117 ? 17.439 -6.665 3.817 1.00 93.38 117 GLY A N 1
ATOM 896 C CA . GLY A 1 117 ? 16.176 -7.392 3.896 1.00 93.38 117 GLY A CA 1
ATOM 897 C C . GLY A 1 117 ? 15.288 -7.141 2.676 1.00 93.38 117 GLY A C 1
ATOM 898 O O . GLY A 1 117 ? 14.688 -8.081 2.158 1.00 93.38 117 GLY A O 1
ATOM 899 N N . ARG A 1 118 ? 15.242 -5.895 2.185 1.00 95.44 118 ARG A N 1
ATOM 900 C CA . ARG A 1 118 ? 14.443 -5.500 1.018 1.00 95.44 118 ARG A CA 1
ATOM 901 C C . ARG A 1 118 ? 14.974 -6.172 -0.237 1.00 95.44 118 ARG A C 1
ATOM 903 O O . ARG A 1 118 ? 14.207 -6.825 -0.938 1.00 95.44 118 ARG A O 1
ATOM 910 N N . ALA A 1 119 ? 16.284 -6.082 -0.468 1.00 95.62 119 ALA A N 1
ATOM 911 C CA . ALA A 1 119 ? 16.929 -6.746 -1.595 1.00 95.62 119 ALA A CA 1
ATOM 912 C C . ALA A 1 119 ? 16.675 -8.261 -1.570 1.00 95.62 119 ALA A C 1
ATOM 914 O O . ALA A 1 119 ? 16.277 -8.839 -2.578 1.00 95.62 119 ALA A O 1
ATOM 915 N N . LYS A 1 120 ? 16.804 -8.902 -0.399 1.00 96.12 120 LYS A N 1
ATOM 916 C CA . LYS A 1 120 ? 16.532 -10.338 -0.244 1.00 96.12 120 LYS A CA 1
ATOM 917 C C . LYS A 1 120 ? 15.089 -10.711 -0.597 1.00 96.12 120 LYS A C 1
ATOM 919 O O . LYS A 1 120 ? 14.887 -11.726 -1.257 1.00 96.12 120 LYS A O 1
ATOM 924 N N . LEU A 1 121 ? 14.102 -9.927 -0.158 1.00 96.19 121 LEU A N 1
ATOM 925 C CA . LEU A 1 121 ? 12.694 -10.171 -0.490 1.00 96.19 121 LEU A CA 1
ATOM 926 C C . LEU A 1 121 ? 12.447 -10.037 -1.996 1.00 96.19 121 LEU A C 1
ATOM 928 O O . LEU A 1 121 ? 11.839 -10.920 -2.591 1.00 96.19 121 LEU A O 1
ATOM 932 N N . ILE A 1 122 ? 12.975 -8.980 -2.616 1.00 97.88 122 ILE A N 1
ATOM 933 C CA . ILE A 1 122 ? 12.804 -8.726 -4.052 1.00 97.88 122 ILE A CA 1
ATOM 934 C C . ILE A 1 122 ? 13.433 -9.847 -4.876 1.00 97.88 122 ILE A C 1
ATOM 936 O O . ILE A 1 122 ? 12.760 -10.438 -5.718 1.00 97.88 122 ILE A O 1
ATOM 940 N N . TYR A 1 123 ? 14.690 -10.200 -4.599 1.00 97.75 123 TYR A N 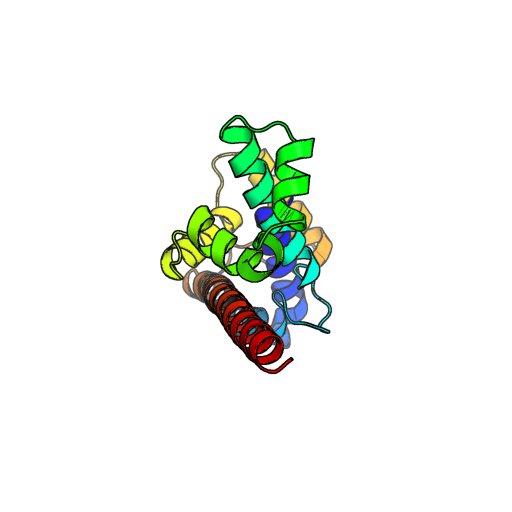1
ATOM 941 C CA . TYR A 1 123 ? 15.371 -11.283 -5.310 1.00 97.75 123 TYR A CA 1
ATOM 942 C C . TYR A 1 123 ? 14.707 -12.640 -5.082 1.00 97.75 123 TYR A C 1
ATOM 944 O O . TYR A 1 123 ? 14.683 -13.464 -5.991 1.00 97.75 123 TYR A O 1
ATOM 952 N N . GLY A 1 124 ? 14.131 -12.870 -3.899 1.00 97.19 124 GLY A N 1
ATOM 953 C CA . GLY A 1 124 ? 13.361 -14.080 -3.618 1.00 97.19 124 GLY A CA 1
ATOM 954 C C . GLY A 1 124 ? 12.111 -14.230 -4.492 1.00 97.19 124 GLY A C 1
ATOM 955 O O . GLY A 1 124 ? 11.717 -15.356 -4.777 1.00 97.19 124 GLY A O 1
ATOM 956 N N . ILE A 1 125 ? 11.512 -13.120 -4.938 1.00 97.00 125 ILE A N 1
ATOM 957 C CA . ILE A 1 125 ? 10.321 -13.120 -5.801 1.00 97.00 125 ILE A CA 1
ATOM 958 C C . ILE A 1 125 ? 10.684 -13.101 -7.290 1.00 97.00 125 ILE A C 1
ATOM 960 O O . ILE A 1 125 ? 10.051 -13.798 -8.082 1.00 97.00 125 ILE A O 1
ATOM 964 N N . ALA A 1 126 ? 11.675 -12.296 -7.672 1.00 96.56 126 ALA A N 1
ATOM 965 C CA . ALA A 1 126 ? 11.927 -11.929 -9.066 1.00 96.56 126 ALA A CA 1
ATOM 966 C C . ALA A 1 126 ? 13.277 -12.416 -9.620 1.00 96.56 126 ALA A C 1
ATOM 968 O O . ALA A 1 126 ? 13.551 -12.267 -10.808 1.00 96.56 126 ALA A O 1
ATOM 969 N N . GLY A 1 127 ? 14.126 -13.016 -8.781 1.00 96.12 127 GLY A N 1
ATOM 970 C CA . GLY A 1 127 ? 15.478 -13.441 -9.144 1.00 96.12 127 GLY A CA 1
ATOM 971 C C . GLY A 1 127 ? 16.530 -12.335 -8.995 1.00 96.12 127 GLY A C 1
ATOM 972 O O . GLY A 1 127 ? 16.210 -11.153 -8.872 1.00 96.12 127 GLY A O 1
ATOM 973 N N . TYR A 1 128 ? 17.808 -12.732 -8.990 1.00 93.25 128 TYR A N 1
ATOM 974 C CA . TYR A 1 128 ? 18.949 -11.853 -8.683 1.00 93.25 128 TYR A CA 1
ATOM 975 C C . TYR A 1 128 ? 19.261 -10.795 -9.750 1.00 93.25 128 TYR A C 1
ATOM 977 O O . TYR A 1 128 ? 19.868 -9.782 -9.418 1.00 93.25 128 TYR A O 1
ATOM 985 N N . ASP A 1 129 ? 18.815 -10.990 -10.992 1.00 91.38 129 ASP A N 1
ATOM 986 C CA . ASP A 1 129 ? 19.009 -10.017 -12.081 1.00 91.38 129 ASP A CA 1
ATOM 987 C C . ASP A 1 129 ? 17.978 -8.871 -12.044 1.00 91.38 129 ASP A C 1
ATOM 989 O O . ASP A 1 129 ? 17.967 -7.983 -12.898 1.00 91.38 129 ASP A O 1
ATOM 993 N N . THR A 1 130 ? 17.090 -8.875 -11.047 1.00 95.56 130 THR A N 1
ATOM 994 C CA . THR A 1 130 ? 16.054 -7.857 -10.885 1.00 95.56 130 THR A CA 1
ATOM 995 C C . THR A 1 130 ? 16.643 -6.522 -10.451 1.00 95.56 130 THR A C 1
ATOM 997 O O . THR A 1 130 ? 17.354 -6.431 -9.454 1.00 95.56 130 THR A O 1
ATOM 1000 N N . LEU A 1 131 ? 16.268 -5.450 -11.151 1.00 95.81 131 LEU A N 1
ATOM 1001 C CA . LEU A 1 131 ? 16.561 -4.089 -10.705 1.00 95.81 131 LEU A CA 1
ATOM 1002 C C . LEU A 1 131 ? 15.901 -3.818 -9.348 1.00 95.81 131 LEU A C 1
ATOM 1004 O O . LEU A 1 131 ? 14.695 -4.010 -9.194 1.00 95.81 131 LEU A O 1
ATOM 1008 N N . LEU A 1 132 ? 16.691 -3.337 -8.388 1.00 96.88 132 LEU A N 1
ATOM 1009 C CA . LEU A 1 132 ? 16.190 -2.837 -7.110 1.00 96.88 132 LEU A CA 1
ATOM 1010 C C . LEU A 1 132 ? 15.506 -1.466 -7.286 1.00 96.88 132 LEU A C 1
ATOM 1012 O O . LEU A 1 132 ? 15.767 -0.775 -8.277 1.00 96.88 132 LEU A O 1
ATOM 1016 N N . PRO A 1 133 ? 14.651 -1.027 -6.340 1.00 96.94 133 PRO A N 1
ATOM 1017 C CA . PRO A 1 133 ? 13.902 0.221 -6.471 1.00 96.94 133 PRO A CA 1
ATOM 1018 C C . PRO A 1 133 ? 14.788 1.438 -6.747 1.00 96.94 133 PRO A C 1
ATOM 1020 O O . PRO A 1 133 ? 14.469 2.246 -7.616 1.00 96.94 133 PRO A O 1
ATOM 1023 N N . GLU A 1 134 ? 15.926 1.543 -6.063 1.00 94.19 134 GLU A N 1
ATOM 1024 C CA . GLU A 1 134 ? 16.908 2.616 -6.235 1.00 94.19 134 GLU A CA 1
ATOM 1025 C C . GLU A 1 134 ? 17.608 2.619 -7.604 1.00 94.19 134 GLU A C 1
ATOM 1027 O O . GLU A 1 134 ? 18.196 3.629 -7.985 1.00 94.19 134 GLU A O 1
ATOM 1032 N N . MET A 1 135 ? 17.539 1.512 -8.349 1.00 95.50 135 MET A N 1
ATOM 1033 C CA . MET A 1 135 ? 18.148 1.362 -9.675 1.00 95.50 135 MET A CA 1
ATOM 1034 C C . MET A 1 135 ? 17.191 1.743 -10.810 1.00 95.50 135 MET A C 1
ATOM 1036 O O . MET A 1 135 ? 17.624 1.883 -11.955 1.00 95.50 135 MET A O 1
ATOM 1040 N N . LEU A 1 136 ? 15.891 1.890 -10.531 1.00 95.44 136 LEU A N 1
ATOM 1041 C CA . LEU A 1 136 ? 14.923 2.311 -11.539 1.00 95.44 136 LEU A CA 1
ATOM 1042 C C . LEU A 1 136 ? 15.009 3.816 -11.820 1.00 95.44 136 LEU A C 1
ATOM 1044 O O . LEU A 1 136 ? 15.271 4.608 -10.909 1.00 95.44 136 LEU A O 1
ATOM 1048 N N . PRO A 1 137 ? 14.662 4.243 -13.049 1.00 96.06 137 PRO A N 1
ATOM 1049 C CA . PRO A 1 137 ? 14.319 5.632 -13.311 1.00 96.06 137 PRO A CA 1
ATOM 1050 C C . PRO A 1 137 ? 13.291 6.142 -12.292 1.00 96.06 137 PRO A C 1
ATOM 1052 O O . PRO A 1 137 ? 12.316 5.459 -11.954 1.00 96.06 137 PRO A O 1
ATOM 1055 N N . ALA A 1 138 ? 13.532 7.342 -11.760 1.00 94.56 138 ALA A N 1
ATOM 1056 C CA . ALA A 1 138 ? 12.775 7.857 -10.624 1.00 94.56 138 ALA A CA 1
ATOM 1057 C C . ALA A 1 138 ? 11.273 7.999 -10.923 1.00 94.56 138 ALA A C 1
ATOM 1059 O O . ALA A 1 138 ? 10.454 7.766 -10.029 1.00 94.56 138 ALA A O 1
ATOM 1060 N N . ASP A 1 139 ? 10.925 8.349 -12.160 1.00 96.69 139 ASP A N 1
ATOM 1061 C CA . ASP A 1 139 ? 9.566 8.422 -12.697 1.00 96.69 139 ASP A CA 1
ATOM 1062 C C . ASP A 1 139 ? 8.881 7.050 -12.707 1.00 96.69 139 ASP A C 1
ATOM 1064 O O . ASP A 1 139 ? 7.757 6.938 -12.227 1.00 96.69 139 ASP A O 1
ATOM 1068 N N . LYS A 1 140 ? 9.576 5.986 -13.124 1.00 97.38 140 LYS A N 1
ATOM 1069 C CA . LYS A 1 140 ? 9.031 4.618 -13.139 1.00 97.38 140 LYS A CA 1
ATOM 1070 C C . LYS A 1 140 ? 8.748 4.061 -11.757 1.00 97.38 140 LYS A C 1
ATOM 1072 O O . LYS A 1 140 ? 7.699 3.453 -11.548 1.00 97.38 140 LYS A O 1
ATOM 1077 N N . LEU A 1 141 ? 9.624 4.322 -10.790 1.00 98.12 141 LEU A N 1
ATOM 1078 C CA . LEU A 1 141 ? 9.316 3.983 -9.402 1.00 98.12 141 LEU A CA 1
ATOM 1079 C C . LEU A 1 141 ? 8.140 4.822 -8.868 1.00 98.12 141 LEU A C 1
ATOM 1081 O O . LEU A 1 141 ? 7.299 4.317 -8.131 1.00 98.12 141 LEU A O 1
ATOM 1085 N N . THR A 1 142 ? 8.054 6.096 -9.261 1.00 98.19 142 THR A N 1
ATOM 1086 C CA . THR A 1 142 ? 6.958 6.984 -8.842 1.00 98.19 142 THR A CA 1
ATOM 1087 C C . THR A 1 142 ? 5.612 6.539 -9.417 1.00 98.19 142 THR A C 1
ATOM 1089 O O . THR A 1 142 ? 4.619 6.578 -8.697 1.00 98.19 142 THR A O 1
ATOM 1092 N N . GLU A 1 143 ? 5.564 6.078 -10.671 1.00 98.12 143 GLU A N 1
ATOM 1093 C CA . GLU A 1 143 ? 4.371 5.479 -11.286 1.00 98.12 143 GLU A CA 1
ATOM 1094 C C . GLU A 1 143 ? 3.853 4.290 -10.460 1.00 98.12 143 GLU A C 1
ATOM 1096 O O . GLU A 1 143 ? 2.667 4.245 -10.141 1.00 98.12 143 GLU A O 1
ATOM 1101 N N . PHE A 1 144 ? 4.735 3.373 -10.043 1.00 98.75 144 PHE A N 1
ATOM 1102 C CA . PHE A 1 144 ? 4.369 2.242 -9.181 1.00 98.75 144 PHE A CA 1
ATOM 1103 C C . PHE A 1 144 ? 3.793 2.698 -7.830 1.00 98.75 144 PHE A C 1
ATOM 1105 O O . PHE A 1 144 ? 2.698 2.281 -7.446 1.00 98.75 144 PHE A O 1
ATOM 1112 N N . CYS A 1 145 ? 4.490 3.602 -7.128 1.00 98.81 145 CYS A N 1
ATOM 1113 C CA . CYS A 1 145 ? 4.040 4.110 -5.828 1.00 98.81 145 CYS A CA 1
ATOM 1114 C C . CYS A 1 145 ? 2.700 4.855 -5.919 1.00 98.81 145 CYS A C 1
ATOM 1116 O O . CYS A 1 145 ? 1.872 4.743 -5.014 1.00 98.81 145 CYS A O 1
ATOM 1118 N N . ARG A 1 146 ? 2.468 5.587 -7.016 1.00 98.69 146 ARG A N 1
ATOM 1119 C CA . ARG A 1 146 ? 1.176 6.224 -7.302 1.00 98.69 146 ARG A CA 1
ATOM 1120 C C . ARG A 1 146 ? 0.078 5.195 -7.536 1.00 98.69 146 ARG A C 1
ATOM 1122 O O . ARG A 1 146 ? -0.995 5.334 -6.964 1.00 98.69 146 ARG A O 1
ATOM 1129 N N . GLY A 1 147 ? 0.357 4.145 -8.308 1.00 98.69 147 GLY A N 1
ATOM 1130 C CA . GLY A 1 147 ? -0.603 3.065 -8.547 1.00 98.69 147 GLY A CA 1
ATOM 1131 C C . GLY A 1 147 ? -1.025 2.368 -7.256 1.00 98.69 147 GLY A C 1
ATOM 1132 O O . GLY A 1 147 ? -2.209 2.096 -7.063 1.00 98.69 147 GLY A O 1
ATOM 1133 N N . PHE A 1 148 ? -0.080 2.140 -6.337 1.00 98.75 148 PHE A N 1
ATOM 1134 C CA . PHE A 1 148 ? -0.375 1.640 -4.991 1.00 98.75 148 PHE A CA 1
ATOM 113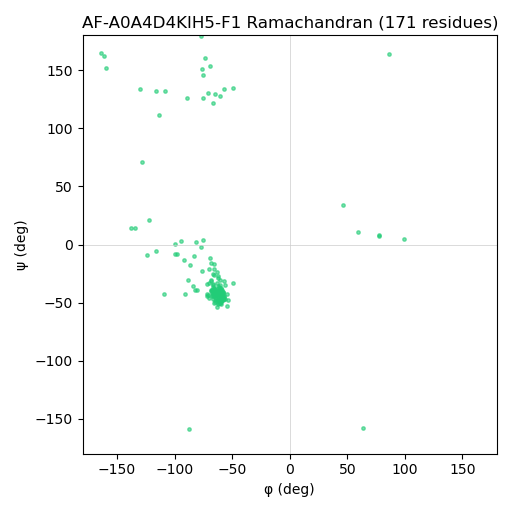5 C C . PHE A 1 148 ? -1.309 2.594 -4.232 1.00 98.75 148 PHE A C 1
ATOM 1137 O O . PHE A 1 148 ? -2.350 2.169 -3.727 1.00 98.75 148 PHE A O 1
ATOM 1144 N N . ALA A 1 149 ? -0.966 3.884 -4.179 1.00 98.75 149 ALA A N 1
ATOM 1145 C CA . ALA A 1 149 ? -1.738 4.885 -3.452 1.00 98.75 149 ALA A CA 1
ATOM 1146 C C . ALA A 1 149 ? -3.172 5.018 -3.987 1.00 98.75 149 ALA A C 1
ATOM 1148 O O . ALA A 1 149 ? -4.131 4.916 -3.220 1.00 98.75 149 ALA A O 1
ATOM 1149 N N . ASP A 1 150 ? -3.330 5.185 -5.299 1.00 98.69 150 ASP A N 1
ATOM 1150 C CA . ASP A 1 150 ? -4.637 5.341 -5.938 1.00 98.69 150 ASP A CA 1
ATOM 1151 C C . ASP A 1 150 ? -5.489 4.079 -5.770 1.00 98.69 150 ASP A C 1
ATOM 1153 O O . ASP A 1 150 ? -6.682 4.155 -5.457 1.00 98.69 150 ASP A O 1
ATOM 1157 N N . SER A 1 151 ? -4.869 2.902 -5.879 1.00 98.44 151 SER A N 1
ATOM 1158 C CA . SER A 1 151 ? -5.560 1.636 -5.651 1.00 98.44 151 SER A CA 1
ATOM 1159 C C . SER A 1 151 ? -5.998 1.475 -4.193 1.00 98.44 151 SER A C 1
ATOM 1161 O O . SER A 1 151 ? -7.114 1.010 -3.951 1.00 98.44 151 SER A O 1
ATOM 1163 N N . LEU A 1 152 ? -5.193 1.907 -3.216 1.00 98.50 152 LEU A N 1
ATOM 1164 C CA . LEU A 1 152 ? -5.567 1.911 -1.796 1.00 98.50 152 LEU A CA 1
ATOM 1165 C C . LEU A 1 152 ? -6.769 2.828 -1.536 1.00 98.50 152 LEU A C 1
ATOM 1167 O O . LEU A 1 152 ? -7.730 2.414 -0.880 1.00 98.50 152 LEU A O 1
ATOM 1171 N N . LEU A 1 153 ? -6.760 4.036 -2.107 1.00 97.88 153 LEU A N 1
ATOM 1172 C CA . LEU A 1 153 ? -7.909 4.945 -2.069 1.00 97.88 153 LEU A CA 1
ATOM 1173 C C . LEU A 1 153 ? -9.150 4.296 -2.693 1.00 97.88 153 LEU A C 1
ATOM 1175 O O . LEU A 1 153 ? -10.240 4.368 -2.122 1.00 97.88 153 LEU A O 1
ATOM 1179 N N . ALA A 1 154 ? -8.995 3.609 -3.826 1.00 96.81 154 ALA A N 1
ATOM 1180 C CA . ALA A 1 154 ? -10.095 2.908 -4.474 1.00 96.81 154 ALA A CA 1
ATOM 1181 C C . ALA A 1 154 ? -10.671 1.789 -3.587 1.00 96.81 154 ALA A C 1
ATOM 1183 O O . ALA A 1 154 ? -11.894 1.645 -3.514 1.00 96.81 154 ALA A O 1
ATOM 1184 N N . ARG A 1 155 ? -9.837 1.017 -2.872 1.00 96.25 155 ARG A N 1
ATOM 1185 C CA . ARG A 1 155 ? -10.318 -0.011 -1.925 1.00 96.25 155 ARG A CA 1
ATOM 1186 C C . ARG A 1 155 ? -11.061 0.603 -0.738 1.00 96.25 155 ARG A C 1
ATOM 1188 O O . ARG A 1 155 ? -12.130 0.107 -0.384 1.00 96.25 155 ARG A O 1
ATOM 1195 N N . ALA A 1 156 ? -10.568 1.713 -0.188 1.00 95.19 156 ALA A N 1
ATOM 1196 C CA . ALA A 1 156 ? -11.277 2.462 0.851 1.00 95.19 156 ALA A CA 1
ATOM 1197 C C . ALA A 1 156 ? -12.640 2.988 0.350 1.00 95.19 156 ALA A C 1
ATOM 1199 O O . ALA A 1 156 ? -13.656 2.866 1.038 1.00 95.19 156 ALA A O 1
ATOM 1200 N N . GLY A 1 157 ? -12.697 3.507 -0.881 1.00 93.44 157 GLY A N 1
ATOM 1201 C CA . GLY A 1 157 ? -13.946 3.940 -1.513 1.00 93.44 157 GLY A CA 1
ATOM 1202 C C . GLY A 1 157 ? -14.951 2.795 -1.695 1.00 93.44 157 GLY A C 1
ATOM 1203 O O . GLY A 1 157 ? -16.133 2.939 -1.376 1.00 93.44 157 GLY A O 1
ATOM 1204 N N . GLN A 1 158 ? -14.484 1.627 -2.145 1.00 91.69 158 GLN A N 1
ATOM 1205 C CA . GLN A 1 158 ? -15.313 0.424 -2.290 1.00 91.69 158 GLN A CA 1
ATOM 1206 C C . GLN A 1 158 ? -15.867 -0.074 -0.948 1.00 91.69 158 GLN A C 1
ATOM 1208 O O . GLN A 1 158 ? -17.035 -0.463 -0.876 1.00 91.69 158 GLN A O 1
ATOM 1213 N N . GLU A 1 159 ? -15.061 -0.049 0.117 1.00 92.25 159 GLU A N 1
ATOM 1214 C CA . GLU A 1 159 ? -15.510 -0.357 1.479 1.00 92.25 159 GLU A CA 1
ATOM 1215 C C . GLU A 1 159 ? -16.646 0.588 1.911 1.00 92.25 159 GLU A C 1
ATOM 1217 O O . GLU A 1 159 ? -17.704 0.129 2.355 1.00 92.25 159 GLU A O 1
ATOM 1222 N N . GLY A 1 160 ? -16.482 1.896 1.686 1.00 86.94 160 GLY A N 1
ATOM 1223 C CA . GLY A 1 160 ? -17.500 2.905 1.990 1.00 86.94 160 GLY A CA 1
ATOM 1224 C C . GLY A 1 160 ? -18.835 2.670 1.269 1.00 86.94 160 GLY A C 1
ATOM 1225 O O . GLY A 1 160 ? -19.899 2.736 1.892 1.00 86.94 160 GLY A O 1
ATOM 1226 N N . LEU A 1 161 ? -18.798 2.326 -0.023 1.00 85.69 161 LEU A N 1
ATOM 1227 C CA . LEU A 1 161 ? -19.998 2.010 -0.812 1.00 85.69 161 LEU A CA 1
ATOM 1228 C C . LEU A 1 161 ? -20.707 0.738 -0.316 1.00 85.69 161 LEU A C 1
ATOM 1230 O O . LEU A 1 161 ? -21.939 0.708 -0.195 1.00 85.69 161 LEU A O 1
ATOM 1234 N N . LYS A 1 162 ? -19.943 -0.309 0.023 1.00 85.06 162 LYS A N 1
ATOM 1235 C CA . LYS A 1 162 ? -20.492 -1.551 0.594 1.00 85.06 162 LYS A CA 1
ATOM 1236 C C . LYS A 1 162 ? -21.156 -1.297 1.946 1.00 85.06 162 LYS A C 1
ATOM 1238 O O . LYS A 1 162 ? -22.267 -1.775 2.177 1.00 85.06 162 LYS A O 1
ATOM 1243 N N . LYS A 1 163 ? -20.536 -0.484 2.805 1.00 82.81 163 LYS A N 1
ATOM 1244 C CA . LYS A 1 163 ? -21.118 -0.058 4.085 1.00 82.81 163 LYS A CA 1
ATOM 1245 C C . LYS A 1 163 ? -22.441 0.685 3.890 1.00 82.81 163 LYS A C 1
ATOM 1247 O O . LYS A 1 163 ? -23.414 0.372 4.574 1.00 82.81 163 LYS A O 1
ATOM 1252 N N . ALA A 1 164 ? -22.498 1.643 2.962 1.00 78.56 164 ALA A N 1
ATOM 1253 C CA . ALA A 1 164 ? -23.727 2.384 2.670 1.00 78.56 164 ALA A CA 1
ATOM 1254 C C . ALA A 1 164 ? -24.866 1.446 2.229 1.00 78.56 164 ALA A C 1
ATOM 1256 O O . ALA A 1 164 ? -25.990 1.562 2.718 1.00 78.56 164 ALA A O 1
ATOM 1257 N N . THR A 1 165 ? -24.548 0.466 1.379 1.00 82.12 165 THR A N 1
ATOM 1258 C CA . THR A 1 165 ? -25.495 -0.563 0.921 1.00 82.12 165 THR A CA 1
ATOM 1259 C C . THR A 1 165 ? -26.002 -1.427 2.079 1.00 82.12 165 THR A C 1
ATOM 1261 O O . THR A 1 165 ? -27.208 -1.622 2.226 1.00 82.12 165 THR A O 1
ATOM 1264 N N . TYR A 1 166 ? -25.100 -1.902 2.943 1.00 77.12 166 TYR A N 1
ATOM 1265 C CA . TYR A 1 166 ? -25.454 -2.712 4.111 1.00 77.12 166 TYR A CA 1
ATOM 1266 C C . TYR A 1 166 ? -26.415 -1.977 5.059 1.00 77.12 166 TYR A C 1
ATOM 1268 O O . TYR A 1 166 ? -27.458 -2.514 5.431 1.00 77.12 166 TYR A O 1
ATOM 1276 N N . LEU A 1 167 ? -26.111 -0.719 5.396 1.00 79.94 167 LEU A N 1
ATOM 1277 C CA . LEU A 1 167 ? -26.949 0.096 6.282 1.00 79.94 167 LEU A CA 1
ATOM 1278 C C . LEU A 1 167 ? -28.314 0.431 5.662 1.00 79.94 167 LEU A C 1
ATOM 1280 O O . LEU A 1 167 ? -29.310 0.499 6.380 1.00 79.94 167 LEU A O 1
ATOM 1284 N N . ALA A 1 168 ? -28.382 0.632 4.342 1.00 78.50 168 ALA A N 1
ATOM 1285 C CA . ALA A 1 168 ? -29.648 0.849 3.645 1.00 78.50 168 ALA A CA 1
ATOM 1286 C C . ALA A 1 168 ? -30.558 -0.390 3.707 1.00 78.50 168 ALA A C 1
ATOM 1288 O O . ALA A 1 168 ? -31.765 -0.248 3.903 1.00 78.50 168 ALA A O 1
ATOM 1289 N N . ASN A 1 169 ? -29.987 -1.594 3.597 1.00 78.06 169 ASN A N 1
ATOM 1290 C CA . ASN A 1 169 ? -30.739 -2.847 3.685 1.00 78.06 169 ASN A CA 1
ATOM 1291 C C . ASN A 1 169 ? -31.299 -3.092 5.093 1.00 78.06 169 ASN A C 1
ATOM 1293 O O . ASN A 1 169 ? -32.454 -3.486 5.213 1.00 78.06 169 ASN A O 1
ATOM 1297 N N . GLN A 1 170 ? -30.541 -2.776 6.150 1.00 74.31 170 GLN A N 1
ATOM 1298 C CA . GLN A 1 170 ? -31.010 -2.906 7.539 1.00 74.31 170 GLN A CA 1
ATOM 1299 C C . GLN A 1 170 ? -32.198 -1.997 7.890 1.00 74.31 170 GLN A C 1
ATOM 1301 O O . GLN A 1 170 ? -32.931 -2.290 8.823 1.00 74.31 170 GLN A O 1
ATOM 1306 N N . ARG A 1 171 ? -32.395 -0.883 7.170 1.00 73.31 171 ARG A N 1
ATOM 1307 C CA . ARG A 1 171 ? -33.529 0.039 7.386 1.00 73.31 171 ARG A CA 1
ATOM 1308 C C . ARG A 1 171 ? -34.820 -0.405 6.691 1.00 73.31 171 ARG A C 1
ATOM 1310 O O . ARG A 1 171 ? -35.848 0.236 6.876 1.00 73.31 171 ARG A O 1
ATOM 1317 N N . ARG A 1 172 ? -34.748 -1.425 5.830 1.00 66.00 172 ARG A N 1
ATOM 1318 C CA . ARG A 1 172 ? -35.881 -1.957 5.051 1.00 66.00 172 ARG A CA 1
ATOM 1319 C C . ARG A 1 172 ? -36.497 -3.223 5.659 1.00 66.00 172 ARG A C 1
ATOM 1321 O O . ARG A 1 172 ? -37.522 -3.674 5.159 1.00 66.00 172 ARG A O 1
ATOM 1328 N N . THR A 1 173 ? -35.864 -3.778 6.686 1.00 51.84 173 THR A N 1
ATOM 1329 C CA . THR A 1 173 ? -36.324 -4.900 7.523 1.00 51.84 173 THR A CA 1
ATOM 1330 C C . THR A 1 173 ? -36.839 -4.386 8.850 1.00 51.84 173 THR A C 1
ATOM 1332 O O . THR A 1 173 ? -37.864 -4.920 9.316 1.00 51.84 173 THR A O 1
#

Radius of gyration: 17.23 Å; Cα contacts (8 Å, |Δi|>4): 216; chains: 1; bounding box: 58×26×46 Å

Organism: NCBI:txid68175